Protein AF-A0A6J2YWL6-F1 (afdb_monomer_lite)

Radius of gyration: 35.99 Å; chains: 1; bounding box: 96×51×70 Å

Organism: Sitophilus oryzae (NCBI:txid7048)

Secondary structure (DSSP, 8-state):
------------------S---------------HHHHHHHHHHHHHHHHHHHHHHHT--------TT--HHHHHHHHHHHHHTTT-HHHHHHHHHHHHHHHHHHHHHHHHHHHHHHHHHHHTT-HHHHHHHHHHHH------------

Sequence (149 aa):
MGDFNTKIGRGRVVDVIGEHGLGQQELQTSHSRDKGDINIEWEKIKDTILEIGNKELGCKNEKKKNEWMTDEIIELMRLRREAKTTENNRYKSIHREIQKKVKETKEHWLNEKCTEIEQLQKVHDSFNIHKKVKEITGNYKKRNTTGGR

pLDDT: mean 73.63, std 18.63, range [38.75, 94.94]

Structure (mmCIF, N/CA/C/O backbone):
data_AF-A0A6J2YWL6-F1
#
_entry.id   AF-A0A6J2YWL6-F1
#
loop_
_atom_site.group_PDB
_atom_site.id
_atom_site.type_symbol
_atom_site.label_atom_id
_atom_site.label_alt_id
_atom_site.label_comp_id
_atom_site.label_asym_id
_atom_site.label_entity_id
_atom_site.label_seq_id
_atom_site.pdbx_PDB_ins_code
_atom_site.Cartn_x
_atom_site.Cartn_y
_atom_site.Cartn_z
_atom_site.occupancy
_atom_site.B_iso_or_equiv
_atom_site.auth_seq_id
_atom_site.auth_comp_id
_atom_site.auth_asym_id
_atom_site.auth_atom_id
_atom_site.pdbx_PDB_model_num
ATOM 1 N N . MET A 1 1 ? -34.882 38.335 46.590 1.00 44.62 1 MET A N 1
ATOM 2 C CA . MET A 1 1 ? -35.505 38.181 45.258 1.00 44.62 1 MET A CA 1
ATOM 3 C C . MET A 1 1 ? -36.545 37.081 45.414 1.00 44.62 1 MET A C 1
ATOM 5 O O . MET A 1 1 ? -36.144 35.938 45.470 1.00 44.62 1 MET A O 1
ATOM 9 N N . GLY A 1 2 ? -37.820 37.316 45.705 1.00 47.00 2 GLY A N 1
ATOM 10 C CA . GLY A 1 2 ? -38.676 38.450 45.367 1.00 47.00 2 GLY A CA 1
ATOM 11 C C . GLY A 1 2 ? -39.734 37.946 44.388 1.00 47.00 2 GLY A C 1
ATOM 12 O O . GLY A 1 2 ? -39.664 38.275 43.210 1.00 47.00 2 GLY A O 1
ATOM 13 N N . ASP A 1 3 ? -40.626 37.081 44.875 1.00 40.91 3 ASP A N 1
ATOM 14 C CA . ASP A 1 3 ? -41.696 36.444 44.110 1.00 40.91 3 ASP A CA 1
ATOM 15 C C . ASP A 1 3 ? -42.680 37.492 43.576 1.00 40.91 3 ASP A C 1
ATOM 17 O O . ASP A 1 3 ? -43.373 38.160 44.345 1.00 40.91 3 ASP A O 1
ATOM 21 N N . PHE A 1 4 ? -42.792 37.610 42.253 1.00 50.12 4 PHE A N 1
ATOM 22 C CA . PHE A 1 4 ? -43.857 38.377 41.601 1.00 50.12 4 PHE A CA 1
ATOM 23 C C . PHE A 1 4 ? -45.093 37.487 41.419 1.00 50.12 4 PHE A C 1
ATOM 25 O O . PHE A 1 4 ? -45.487 37.114 40.318 1.00 50.12 4 PHE A O 1
ATOM 32 N N . ASN A 1 5 ? -45.699 37.118 42.545 1.00 45.41 5 ASN A N 1
ATOM 33 C CA . ASN A 1 5 ? -47.040 36.551 42.587 1.00 45.41 5 ASN A CA 1
ATOM 34 C C . ASN A 1 5 ? -48.047 37.685 42.833 1.00 45.41 5 ASN A C 1
ATOM 36 O O . ASN A 1 5 ? -48.493 37.902 43.962 1.00 45.41 5 ASN A O 1
ATOM 40 N N . THR A 1 6 ? -48.396 38.432 41.783 1.00 50.78 6 THR A N 1
ATOM 41 C CA . THR A 1 6 ? -49.487 39.414 41.855 1.00 50.78 6 THR A CA 1
ATOM 42 C C . THR A 1 6 ? -50.799 38.757 41.447 1.00 50.78 6 THR A C 1
ATOM 44 O O . THR A 1 6 ? -51.060 38.444 40.288 1.00 50.78 6 THR A O 1
ATOM 47 N N . LYS A 1 7 ? -51.620 38.551 42.474 1.00 45.09 7 LYS A N 1
ATOM 48 C CA . LYS A 1 7 ? -52.999 38.075 42.459 1.00 45.09 7 LYS A CA 1
ATOM 49 C C . LYS A 1 7 ? -53.938 38.934 41.594 1.00 45.09 7 LYS A C 1
ATOM 51 O O . LYS A 1 7 ? -54.054 40.131 41.813 1.00 45.09 7 LYS A O 1
ATOM 56 N N . ILE A 1 8 ? -54.747 38.207 40.820 1.00 45.56 8 ILE A N 1
ATOM 57 C CA . ILE A 1 8 ? -56.204 38.355 40.629 1.00 45.56 8 ILE A CA 1
ATOM 58 C C . ILE A 1 8 ? -56.697 39.537 39.779 1.00 45.56 8 ILE A C 1
ATOM 60 O O . ILE A 1 8 ? -56.742 40.679 40.215 1.00 45.56 8 ILE A O 1
ATOM 64 N N . GLY A 1 9 ? -57.302 39.177 38.643 1.00 39.16 9 GLY A N 1
ATOM 65 C CA . GLY A 1 9 ? -58.425 39.891 38.040 1.00 39.16 9 GLY A CA 1
ATOM 66 C C . GLY A 1 9 ? -59.508 38.883 37.654 1.00 39.16 9 GLY A C 1
ATOM 67 O O . GLY A 1 9 ? -59.307 38.061 36.767 1.00 39.16 9 GLY A O 1
ATOM 68 N N . ARG A 1 10 ? -60.634 38.897 38.376 1.00 46.09 10 ARG A N 1
ATOM 69 C CA . ARG A 1 10 ? -61.851 38.135 38.055 1.00 46.09 10 ARG A CA 1
ATOM 70 C C . ARG A 1 10 ? -62.544 38.781 36.852 1.00 46.09 10 ARG A C 1
ATOM 72 O O . ARG A 1 10 ? -62.640 40.001 36.810 1.00 46.09 10 ARG A O 1
ATOM 79 N N . GLY A 1 11 ? -63.128 37.978 35.966 1.00 46.69 11 GLY A N 1
ATOM 80 C CA . GLY A 1 11 ? -64.074 38.470 34.963 1.00 46.69 11 GLY A CA 1
ATOM 81 C C . GLY A 1 11 ? -64.536 37.364 34.024 1.00 46.69 11 GLY A C 1
ATOM 82 O O . GLY A 1 11 ? -63.876 37.083 33.033 1.00 46.69 11 GLY A O 1
ATOM 83 N N . ARG A 1 12 ? -65.658 36.717 34.352 1.00 49.97 12 ARG A N 1
ATOM 84 C CA . ARG A 1 12 ? -66.407 35.855 33.431 1.00 49.97 12 ARG A CA 1
ATOM 85 C C . ARG A 1 12 ? -67.554 36.704 32.875 1.00 49.97 12 ARG A C 1
ATOM 87 O O . ARG A 1 12 ? -68.367 37.166 33.668 1.00 49.97 12 ARG A O 1
ATOM 94 N N . VAL A 1 13 ? -67.604 36.893 31.560 1.00 51.62 13 VAL A N 1
ATOM 95 C CA . VAL A 1 13 ? -68.761 37.412 30.804 1.00 51.62 13 VAL A CA 1
ATOM 96 C C . VAL A 1 13 ? -68.836 36.539 29.544 1.00 51.62 13 VAL A C 1
ATOM 98 O O . VAL A 1 13 ? -67.942 36.620 28.712 1.00 51.62 13 VAL A O 1
ATOM 101 N N . VAL A 1 14 ? -69.519 35.388 29.598 1.00 45.31 14 VAL A N 1
ATOM 102 C CA . VAL A 1 14 ? -70.863 35.125 29.030 1.00 45.31 14 VAL A CA 1
ATOM 103 C C . VAL A 1 14 ? -71.233 35.952 27.794 1.00 45.31 14 VAL A C 1
ATOM 105 O O . VAL A 1 14 ? -71.362 37.165 27.876 1.00 45.31 14 VAL A O 1
ATOM 108 N N . ASP A 1 15 ? -71.433 35.236 26.685 1.00 46.78 15 ASP A N 1
ATOM 109 C CA . ASP A 1 15 ? -72.361 35.537 25.591 1.00 46.78 15 ASP A CA 1
ATOM 110 C C . ASP A 1 15 ? -72.458 36.992 25.123 1.00 46.78 15 ASP A C 1
ATOM 112 O O . ASP A 1 15 ? -73.404 37.710 25.436 1.00 46.78 15 ASP A O 1
ATOM 116 N N . VAL A 1 16 ? -71.543 37.380 24.233 1.00 47.19 16 VAL A N 1
ATOM 117 C CA . VAL A 1 16 ? -71.836 38.420 23.238 1.00 47.19 16 VAL A CA 1
ATOM 118 C C . VAL A 1 16 ? -71.673 37.796 21.857 1.00 47.19 16 VAL A C 1
ATOM 120 O O . VAL A 1 16 ? -70.659 37.945 21.180 1.00 47.19 16 VAL A O 1
ATOM 123 N N . ILE A 1 17 ? -72.686 37.018 21.477 1.00 46.19 17 ILE A N 1
ATOM 124 C CA . ILE A 1 17 ? -72.941 36.630 20.091 1.00 46.19 17 ILE A CA 1
ATOM 125 C C . ILE A 1 17 ? -73.389 37.916 19.388 1.00 46.19 17 ILE A C 1
ATOM 127 O O . ILE A 1 17 ? -74.500 38.390 19.607 1.00 46.19 17 ILE A O 1
ATOM 131 N N . GLY A 1 18 ? -72.498 38.529 18.609 1.00 43.97 18 GLY A N 1
ATOM 132 C CA . GLY A 1 18 ? -72.856 39.644 17.734 1.00 43.97 18 GLY A CA 1
ATOM 133 C C . GLY A 1 18 ? -73.845 39.196 16.651 1.00 43.97 18 GLY A C 1
ATOM 134 O O . GLY A 1 18 ? -73.730 38.092 16.122 1.00 43.97 18 GLY A O 1
ATOM 135 N N . GLU A 1 19 ? -74.799 40.068 16.318 1.00 48.44 19 GLU A N 1
ATOM 136 C CA . GLU A 1 19 ? -75.999 39.827 15.488 1.00 48.44 19 GLU A CA 1
ATOM 137 C C . GLU A 1 19 ? -75.769 39.474 14.004 1.00 48.44 19 GLU A C 1
ATOM 139 O O . GLU A 1 19 ? -76.721 39.372 13.231 1.00 48.44 19 GLU A O 1
ATOM 144 N N . HIS A 1 20 ? -74.538 39.217 13.571 1.00 47.88 20 HIS A N 1
ATOM 145 C CA . HIS A 1 20 ? -74.263 38.804 12.198 1.00 47.88 20 HIS A CA 1
ATOM 146 C C . HIS A 1 20 ? -73.474 37.500 12.189 1.00 47.88 20 HIS A C 1
ATOM 148 O O . HIS A 1 20 ? -72.248 37.475 12.264 1.00 47.88 20 HIS A O 1
ATOM 154 N N . GLY A 1 21 ? -74.220 36.398 12.099 1.00 50.56 21 GLY A N 1
ATOM 155 C CA . GLY A 1 21 ? -73.674 35.071 11.864 1.00 50.56 21 GLY A CA 1
ATOM 156 C C . GLY A 1 21 ? -72.892 35.031 10.556 1.00 50.56 21 GLY A C 1
ATOM 157 O O . GLY A 1 21 ? -73.469 35.126 9.477 1.00 50.56 21 GLY A O 1
ATOM 158 N N . LEU A 1 22 ? -71.579 34.847 10.662 1.00 45.59 22 LEU A N 1
ATOM 159 C CA . LEU A 1 22 ? -70.715 34.452 9.559 1.00 45.59 22 LEU A CA 1
ATOM 160 C C . LEU A 1 22 ? -69.749 33.375 10.058 1.00 45.59 22 LEU A C 1
ATOM 162 O O . LEU A 1 22 ? -68.766 33.665 10.726 1.00 45.59 22 LEU A O 1
ATOM 166 N N . GLY A 1 23 ? -70.107 32.131 9.731 1.00 42.12 23 GLY A N 1
ATOM 167 C CA . GLY A 1 23 ? -69.210 31.036 9.361 1.00 42.12 23 GLY A CA 1
ATOM 168 C C . GLY A 1 23 ? -68.110 30.629 10.339 1.00 42.12 23 GLY A C 1
ATOM 169 O O . GLY A 1 23 ? -67.092 31.298 10.480 1.00 42.12 23 GLY A O 1
ATOM 170 N N . GLN A 1 24 ? -68.232 29.412 10.869 1.00 46.72 24 GLN A N 1
ATOM 171 C CA . GLN A 1 24 ? -67.065 28.604 11.213 1.00 46.72 24 GLN A CA 1
ATOM 172 C C . GLN A 1 24 ? -66.189 28.465 9.956 1.00 46.72 24 GLN A C 1
ATOM 174 O O . GLN A 1 24 ? -66.529 27.720 9.041 1.00 46.72 24 GLN A O 1
ATOM 179 N N . GLN A 1 25 ? -65.073 29.188 9.889 1.00 45.09 25 GLN A N 1
ATOM 180 C CA . GLN A 1 25 ? -63.949 28.781 9.055 1.00 45.09 25 GLN A CA 1
ATOM 181 C C . GLN A 1 25 ? -62.931 28.108 9.964 1.00 45.09 25 GLN A C 1
ATOM 183 O O . GLN A 1 25 ? -62.110 28.750 10.616 1.00 45.09 25 GLN A O 1
ATOM 188 N N . GLU A 1 26 ? -63.016 26.779 10.004 1.00 45.12 26 GLU A N 1
ATOM 189 C CA . GLU A 1 26 ? -61.866 25.943 10.308 1.00 45.12 26 GLU A CA 1
ATOM 190 C C . GLU A 1 26 ? -60.742 26.335 9.347 1.00 45.12 26 GLU A C 1
ATOM 192 O O . GLU A 1 26 ? -60.778 26.029 8.154 1.00 45.12 26 GLU A O 1
ATOM 197 N N . LEU A 1 27 ? -59.720 27.016 9.863 1.00 45.16 27 LEU A N 1
ATOM 198 C CA . LEU A 1 27 ? -58.415 27.031 9.224 1.00 45.16 27 LEU A CA 1
ATOM 199 C C . LEU A 1 27 ? -57.860 25.611 9.333 1.00 45.16 27 LEU A C 1
ATOM 201 O O . LEU A 1 27 ? -57.146 25.267 10.273 1.00 45.16 27 LEU A O 1
ATOM 205 N N . GLN A 1 28 ? -58.233 24.771 8.370 1.00 38.75 28 GLN A N 1
ATOM 206 C CA . GLN A 1 28 ? -57.573 23.503 8.126 1.00 38.75 28 GLN A CA 1
ATOM 207 C C . GLN A 1 28 ? -56.135 23.816 7.712 1.00 38.75 28 GLN A C 1
ATOM 209 O O . GLN A 1 28 ? -55.824 24.070 6.551 1.00 38.75 28 GLN A O 1
ATOM 214 N N . THR A 1 29 ? -55.232 23.818 8.690 1.00 48.53 29 THR A N 1
ATOM 215 C CA . THR A 1 29 ? -53.799 23.665 8.464 1.00 48.53 29 THR A CA 1
ATOM 216 C C . THR A 1 29 ? -53.547 22.254 7.942 1.00 48.53 29 THR A C 1
ATOM 218 O O . THR A 1 29 ? -53.134 21.368 8.686 1.00 48.53 29 THR A O 1
ATOM 221 N N . SER A 1 30 ? -53.799 22.026 6.657 1.00 48.75 30 SER A N 1
ATOM 222 C CA . SER A 1 30 ? -53.367 20.830 5.934 1.00 48.75 30 SER A CA 1
ATOM 223 C C . SER A 1 30 ? -52.052 21.117 5.209 1.00 48.75 30 SER A C 1
ATOM 225 O O . SER A 1 30 ? -51.934 20.997 3.995 1.00 48.75 30 SER A O 1
ATOM 227 N N . HIS A 1 31 ? -51.016 21.495 5.964 1.00 48.66 31 HIS A N 1
ATOM 228 C CA . HIS A 1 31 ? -49.650 21.406 5.453 1.00 48.66 31 HIS A CA 1
ATOM 229 C C . HIS A 1 31 ? -49.097 20.036 5.836 1.00 48.66 31 HIS A C 1
ATOM 231 O O . HIS A 1 31 ? -48.359 19.876 6.812 1.00 48.66 31 HIS A O 1
ATOM 237 N N . SER A 1 32 ? -49.525 19.027 5.079 1.00 53.06 32 SER A N 1
ATOM 238 C CA . SER A 1 32 ? -48.899 17.710 5.051 1.00 53.06 32 SER A CA 1
ATOM 239 C C . SER A 1 32 ? -47.453 17.907 4.604 1.00 53.06 32 SER A C 1
ATOM 241 O O . SER A 1 32 ? -47.163 17.964 3.415 1.00 53.06 32 SER A O 1
ATOM 243 N N . ARG A 1 33 ? -46.550 18.110 5.571 1.00 57.59 33 ARG A N 1
ATOM 244 C CA . ARG A 1 33 ? -45.108 18.191 5.336 1.00 57.59 33 ARG A CA 1
ATOM 245 C C . ARG A 1 33 ? -44.652 16.849 4.797 1.00 57.59 33 ARG A C 1
ATOM 247 O O . ARG A 1 33 ? -44.447 15.901 5.559 1.00 57.59 33 ARG A O 1
ATOM 254 N N . ASP A 1 34 ? -44.517 16.802 3.486 1.00 61.62 34 ASP A N 1
ATOM 255 C CA . ASP A 1 34 ? -43.938 15.689 2.773 1.00 61.62 34 ASP A CA 1
ATOM 256 C C . ASP A 1 34 ? -42.459 15.600 3.170 1.00 61.62 34 ASP A C 1
ATOM 258 O O . ASP A 1 34 ? -41.604 16.365 2.724 1.00 61.62 34 ASP A O 1
ATOM 262 N N . LYS A 1 35 ? -42.150 14.724 4.131 1.00 59.22 35 LYS A N 1
ATOM 263 C CA . LYS A 1 35 ? -40.779 14.538 4.636 1.00 59.22 35 LYS A CA 1
ATOM 264 C C . LYS A 1 35 ? -39.834 14.027 3.542 1.00 59.22 35 LYS A C 1
ATOM 266 O O . LYS A 1 35 ? -38.621 14.132 3.712 1.00 59.22 35 LYS A O 1
ATOM 271 N N . GLY A 1 36 ? -40.377 13.481 2.450 1.00 60.31 36 GLY A N 1
ATOM 272 C CA . GLY A 1 36 ? -39.608 13.072 1.278 1.00 60.31 36 GLY A CA 1
ATOM 273 C C . GLY A 1 36 ? -39.003 14.259 0.530 1.00 60.31 36 GLY A C 1
ATOM 274 O O . GLY A 1 36 ? -37.853 14.179 0.108 1.00 60.31 36 GLY A O 1
ATOM 275 N N . ASP A 1 37 ? -39.724 15.378 0.451 1.00 71.31 37 ASP A N 1
ATOM 276 C CA . ASP A 1 37 ? -39.328 16.547 -0.342 1.00 71.31 37 ASP A CA 1
ATOM 277 C C . ASP A 1 37 ? -38.132 17.284 0.278 1.00 71.31 37 ASP A C 1
ATOM 279 O O . ASP A 1 37 ? -37.142 17.565 -0.389 1.00 71.31 37 ASP A O 1
ATOM 283 N N . ILE A 1 38 ? -38.137 17.468 1.604 1.00 83.06 38 ILE A N 1
ATOM 284 C CA . ILE A 1 38 ? -37.023 18.117 2.322 1.00 83.06 38 ILE A CA 1
ATOM 285 C C . ILE A 1 38 ? -35.723 17.320 2.171 1.00 83.06 38 ILE A C 1
ATOM 287 O O . ILE A 1 38 ? -34.654 17.908 2.033 1.00 83.06 38 ILE A O 1
ATOM 291 N N . ASN A 1 39 ? -35.796 15.987 2.204 1.00 82.44 39 ASN A N 1
ATOM 292 C CA . ASN A 1 39 ? -34.606 15.149 2.080 1.00 82.44 39 ASN A CA 1
ATOM 293 C C . ASN A 1 39 ? -34.042 15.175 0.651 1.00 82.44 39 ASN A C 1
ATOM 295 O O . ASN A 1 39 ? -32.831 15.221 0.463 1.00 82.44 39 ASN A O 1
ATOM 299 N N . ILE A 1 40 ? -34.924 15.196 -0.351 1.00 83.81 40 ILE A N 1
ATOM 300 C CA . ILE A 1 40 ? -34.540 15.333 -1.759 1.00 83.81 40 ILE A CA 1
ATOM 301 C C . ILE A 1 40 ? -33.910 16.707 -2.006 1.00 83.81 40 ILE A C 1
ATOM 303 O O . ILE A 1 40 ? -32.861 16.798 -2.640 1.00 83.81 40 ILE A O 1
ATOM 307 N N . GLU A 1 41 ? -34.507 17.773 -1.477 1.00 86.25 41 GLU A N 1
ATOM 308 C CA . GLU A 1 41 ? -33.978 19.129 -1.612 1.00 86.25 41 GLU A CA 1
ATOM 309 C C . GLU A 1 41 ? -32.636 19.291 -0.887 1.00 86.25 41 GLU A C 1
ATOM 311 O O . GLU A 1 41 ? -31.716 19.935 -1.391 1.00 86.25 41 GLU A O 1
ATOM 316 N N . TRP A 1 42 ? -32.477 18.628 0.259 1.00 91.44 42 TRP A N 1
ATOM 317 C CA . TRP A 1 42 ? -31.215 18.587 0.985 1.00 91.44 42 TRP A CA 1
ATOM 318 C C . TRP A 1 42 ? -30.104 17.865 0.213 1.00 91.44 42 TRP A C 1
ATOM 320 O O . TRP A 1 42 ? -28.981 18.369 0.159 1.00 91.44 42 TRP A O 1
ATOM 330 N N . GLU A 1 43 ? -30.398 16.729 -0.426 1.00 89.62 43 GLU A N 1
ATOM 331 C CA . GLU A 1 43 ? -29.413 16.036 -1.267 1.00 89.62 43 GLU A CA 1
ATOM 332 C C . GLU A 1 43 ? -29.035 16.869 -2.503 1.00 89.62 43 GLU A C 1
ATOM 334 O O . GLU A 1 43 ? -27.852 16.968 -2.811 1.00 89.62 43 GLU A O 1
ATOM 339 N N . LYS A 1 44 ? -29.971 17.597 -3.132 1.00 90.62 44 LYS A N 1
ATOM 340 C CA . LYS A 1 44 ? -29.634 18.534 -4.227 1.00 90.62 44 LYS A CA 1
ATOM 341 C C . LYS A 1 44 ? -28.696 19.653 -3.771 1.00 90.62 44 LYS A C 1
ATOM 343 O O . LYS A 1 44 ? -27.724 19.979 -4.454 1.00 90.62 44 LYS A O 1
ATOM 348 N N . ILE A 1 45 ? -28.970 20.257 -2.614 1.00 92.19 45 ILE A N 1
ATOM 349 C CA . ILE A 1 45 ? -28.111 21.307 -2.048 1.00 92.19 45 ILE A CA 1
ATOM 350 C C . ILE A 1 45 ? -26.715 20.743 -1.770 1.00 92.19 45 ILE A C 1
ATOM 352 O O . ILE A 1 45 ? -25.705 21.359 -2.104 1.00 92.19 45 ILE A O 1
ATOM 356 N N . LYS A 1 46 ? -26.642 19.545 -1.198 1.00 92.50 46 LYS A N 1
ATOM 357 C CA . LYS A 1 46 ? -25.378 18.867 -0.923 1.00 92.50 46 LYS A CA 1
ATOM 358 C C . LYS A 1 46 ? -24.603 18.551 -2.204 1.00 92.50 46 LYS A C 1
ATOM 360 O O . LYS A 1 46 ? -23.408 18.840 -2.255 1.00 92.50 46 LYS A O 1
ATOM 365 N N . ASP A 1 47 ? -25.270 18.045 -3.235 1.00 90.31 47 ASP A N 1
ATOM 366 C CA . ASP A 1 47 ? -24.654 17.728 -4.525 1.00 90.31 47 ASP A CA 1
ATOM 367 C C . ASP A 1 47 ? -24.112 18.981 -5.219 1.00 90.31 47 ASP A C 1
ATOM 369 O O . ASP A 1 47 ? -22.966 18.978 -5.662 1.00 90.31 47 ASP A O 1
ATOM 373 N N . THR A 1 48 ? -24.860 20.091 -5.225 1.00 93.44 48 THR A N 1
ATOM 374 C CA . THR A 1 48 ? -24.380 21.360 -5.811 1.00 93.44 48 THR A CA 1
ATOM 375 C C . THR A 1 48 ? -23.159 21.920 -5.078 1.00 93.44 48 THR A C 1
ATOM 377 O O . THR A 1 48 ? -22.205 22.371 -5.713 1.00 93.44 48 THR A O 1
ATOM 380 N N . ILE A 1 49 ? -23.135 21.852 -3.743 1.00 88.69 49 ILE A N 1
ATOM 381 C CA . ILE A 1 49 ? -21.980 22.277 -2.940 1.00 88.69 49 ILE A CA 1
ATOM 382 C C . ILE A 1 49 ? -20.763 21.392 -3.232 1.00 88.69 49 ILE A C 1
ATOM 384 O O . ILE A 1 49 ? -19.650 21.906 -3.371 1.00 88.69 49 ILE A O 1
ATOM 388 N N . LEU A 1 50 ? -20.958 20.074 -3.338 1.00 85.31 50 LEU A N 1
ATOM 389 C CA . LEU A 1 50 ? -19.889 19.134 -3.672 1.00 85.31 50 LEU A CA 1
ATOM 390 C C . LEU A 1 50 ? -19.372 19.355 -5.095 1.00 85.31 50 LEU A C 1
ATOM 392 O O . LEU A 1 50 ? -18.162 19.352 -5.301 1.00 85.31 50 LEU A O 1
ATOM 396 N N . GLU A 1 51 ? -20.251 19.596 -6.064 1.00 86.00 51 GLU A N 1
ATOM 397 C CA . GLU A 1 51 ? -19.886 19.861 -7.455 1.00 86.00 51 GLU A CA 1
ATOM 398 C C . GLU A 1 51 ? -19.063 21.148 -7.587 1.00 86.00 51 GLU A C 1
ATOM 400 O O . GLU A 1 51 ? -17.981 21.130 -8.175 1.00 86.00 51 GLU A O 1
ATOM 405 N N . ILE A 1 52 ? -19.515 22.243 -6.967 1.00 87.38 52 ILE A N 1
ATOM 406 C CA . ILE A 1 52 ? -18.783 23.518 -6.944 1.00 87.38 52 ILE A CA 1
ATOM 407 C C . ILE A 1 52 ? -17.446 23.349 -6.215 1.00 87.38 52 ILE A C 1
ATOM 409 O O . ILE A 1 52 ? -16.409 23.792 -6.707 1.00 87.38 52 ILE A O 1
ATOM 413 N N . GLY A 1 53 ? -17.445 22.659 -5.072 1.00 81.62 53 GLY A N 1
ATOM 414 C CA . GLY A 1 53 ? -16.229 22.364 -4.319 1.00 81.62 53 GLY A CA 1
ATOM 415 C C . GLY A 1 53 ? -15.215 21.566 -5.140 1.00 81.62 53 GLY A C 1
ATOM 416 O O . GLY A 1 53 ? -14.036 21.915 -5.167 1.00 81.62 53 GLY A O 1
ATOM 417 N N . ASN A 1 54 ? -15.664 20.540 -5.861 1.00 80.81 54 ASN A N 1
ATOM 418 C CA . ASN A 1 54 ? -14.814 19.708 -6.711 1.00 80.81 54 ASN A CA 1
ATOM 419 C C . ASN A 1 54 ? -14.290 20.470 -7.934 1.00 80.81 54 ASN A C 1
ATOM 421 O O . ASN A 1 54 ? -13.143 20.262 -8.335 1.00 80.81 54 ASN A O 1
ATOM 425 N N . LYS A 1 55 ? -15.112 21.354 -8.507 1.00 81.75 55 LYS A N 1
ATOM 426 C CA . LYS A 1 55 ? -14.772 22.180 -9.669 1.00 81.75 55 LYS A CA 1
ATOM 427 C C . LYS A 1 55 ? -13.747 23.266 -9.335 1.00 81.75 55 LYS A C 1
ATOM 429 O O . LYS A 1 55 ? -12.785 23.426 -10.079 1.00 81.75 55 LYS A O 1
ATOM 434 N N . GLU A 1 56 ? -13.927 23.974 -8.221 1.00 82.12 56 GLU A N 1
ATOM 435 C CA . GLU A 1 56 ? -13.096 25.131 -7.857 1.00 82.12 56 GLU A CA 1
ATOM 436 C C . GLU A 1 56 ? -11.835 24.743 -7.076 1.00 82.12 56 GLU A C 1
ATOM 438 O O . GLU A 1 56 ? -10.762 25.302 -7.294 1.00 82.12 56 GLU A O 1
ATOM 443 N N . LEU A 1 57 ? -11.927 23.773 -6.161 1.00 74.25 57 LEU A N 1
ATOM 444 C CA . LEU A 1 57 ? -10.782 23.391 -5.325 1.00 74.25 57 LEU A CA 1
ATOM 445 C C . LEU A 1 57 ? -9.926 22.296 -5.970 1.00 74.25 57 LEU A C 1
ATOM 447 O O . LEU A 1 57 ? -8.819 22.030 -5.489 1.00 74.25 57 LEU A O 1
ATOM 451 N N . GLY A 1 58 ? -10.442 21.669 -7.037 1.00 59.19 58 GLY A N 1
ATOM 452 C CA . GLY A 1 58 ? -10.025 20.351 -7.489 1.00 59.19 58 GLY A CA 1
ATOM 453 C C . GLY A 1 58 ? -10.305 19.334 -6.385 1.00 59.19 58 GLY A C 1
ATOM 454 O O . GLY A 1 58 ? -9.966 19.559 -5.220 1.00 59.19 58 GLY A O 1
ATOM 455 N N . CYS A 1 59 ? -10.883 18.175 -6.704 1.00 51.22 59 CYS A N 1
ATOM 456 C CA . CYS A 1 59 ? -10.783 17.047 -5.782 1.00 51.22 59 CYS A CA 1
ATOM 457 C C . CYS A 1 59 ? -9.301 16.919 -5.420 1.00 51.22 59 CYS A C 1
ATOM 459 O O . CYS A 1 59 ? -8.482 16.598 -6.284 1.00 51.22 59 CYS A O 1
ATOM 461 N N . LYS A 1 60 ? -8.923 17.243 -4.175 1.00 52.91 60 LYS A N 1
ATOM 462 C CA . LYS A 1 60 ? -7.580 16.970 -3.672 1.00 52.91 60 LYS A CA 1
ATOM 463 C C . LYS A 1 60 ? -7.486 15.465 -3.716 1.00 52.91 60 LYS A C 1
ATOM 465 O O . LYS A 1 60 ? -7.989 14.813 -2.806 1.00 52.91 60 LYS A O 1
ATOM 470 N N . ASN A 1 61 ? -6.950 14.976 -4.836 1.00 52.31 61 ASN A N 1
ATOM 471 C CA . ASN A 1 61 ? -6.856 13.578 -5.203 1.00 52.31 61 ASN A CA 1
ATOM 472 C C . ASN A 1 61 ? -6.620 12.803 -3.924 1.00 52.31 61 ASN A C 1
ATOM 474 O O . ASN A 1 61 ? -5.657 13.133 -3.215 1.00 52.31 61 ASN A O 1
ATOM 478 N N . GLU A 1 62 ? -7.511 11.858 -3.602 1.00 56.66 62 GLU A N 1
ATOM 479 C CA . GLU A 1 62 ? -7.242 10.889 -2.549 1.00 56.66 62 GLU A CA 1
ATOM 480 C C . GLU A 1 62 ? -5.785 10.497 -2.733 1.00 56.66 62 GLU A C 1
ATOM 482 O O . GLU A 1 62 ? -5.421 10.030 -3.817 1.00 56.66 62 GLU A O 1
ATOM 487 N N . LYS A 1 63 ? -4.926 10.871 -1.769 1.00 54.91 63 LYS A N 1
ATOM 488 C CA . LYS A 1 63 ? -3.475 10.694 -1.902 1.00 54.91 63 LYS A CA 1
ATOM 489 C C . LYS A 1 63 ? -3.292 9.296 -2.442 1.00 54.91 63 LYS A C 1
ATOM 491 O O . LYS A 1 63 ? -3.792 8.402 -1.762 1.00 54.91 63 LYS A O 1
ATOM 496 N N . LYS A 1 64 ? -2.696 9.153 -3.641 1.00 56.19 64 LYS A N 1
ATOM 497 C CA . LYS A 1 64 ? -2.635 7.879 -4.372 1.00 56.19 64 LYS A CA 1
ATOM 498 C C . LYS A 1 64 ? -2.385 6.793 -3.342 1.00 56.19 64 LYS A C 1
ATOM 500 O O . LYS A 1 64 ? -1.292 6.746 -2.769 1.00 56.19 64 LYS A O 1
ATOM 505 N N . LYS A 1 65 ? -3.436 6.036 -3.002 1.00 62.09 65 LYS A N 1
ATOM 506 C CA . LYS A 1 65 ? -3.298 4.893 -2.105 1.00 62.09 65 LYS A CA 1
ATOM 507 C C . LYS A 1 65 ? -2.198 4.089 -2.768 1.00 62.09 65 LYS A C 1
ATOM 509 O O . LYS A 1 65 ? -2.220 3.946 -3.992 1.00 62.09 65 LYS A O 1
ATOM 514 N N . ASN A 1 66 ? -1.153 3.759 -2.010 1.00 71.44 66 ASN A N 1
ATOM 515 C CA . ASN A 1 66 ? 0.006 3.098 -2.600 1.00 71.44 66 ASN A CA 1
ATOM 516 C C . ASN A 1 66 ? -0.505 1.955 -3.483 1.00 71.44 66 ASN A C 1
ATOM 518 O O . ASN A 1 66 ? -1.442 1.286 -3.068 1.00 71.44 66 ASN A O 1
ATOM 522 N N . GLU A 1 67 ? 0.057 1.753 -4.671 1.00 78.12 67 GLU A N 1
ATOM 523 C CA . GLU A 1 67 ? -0.521 0.843 -5.680 1.00 78.12 67 GLU A CA 1
ATOM 524 C C . GLU A 1 67 ? -0.751 -0.586 -5.151 1.00 78.12 67 GLU A C 1
ATOM 526 O O . GLU A 1 67 ? -1.646 -1.284 -5.606 1.00 78.12 67 GLU A O 1
ATOM 531 N N . TRP A 1 68 ? 0.006 -0.989 -4.129 1.00 82.31 68 TRP A N 1
ATOM 532 C CA . TRP A 1 68 ? -0.134 -2.254 -3.407 1.00 82.31 68 TRP A CA 1
ATOM 533 C C . TRP A 1 68 ? -1.233 -2.268 -2.323 1.00 82.31 68 TRP A C 1
ATOM 535 O O . TRP A 1 68 ? -1.341 -3.233 -1.581 1.00 82.31 68 TRP A O 1
ATOM 545 N N . MET A 1 69 ? -2.007 -1.204 -2.113 1.00 81.94 69 MET A N 1
ATOM 546 C CA . MET A 1 69 ? -2.956 -1.102 -0.999 1.00 81.94 69 MET A CA 1
ATOM 547 C C . MET A 1 69 ? -4.366 -1.504 -1.442 1.00 81.94 69 MET A C 1
ATOM 549 O O . MET A 1 69 ? -5.065 -0.728 -2.083 1.00 81.94 69 MET A O 1
ATOM 553 N N . THR A 1 70 ? -4.794 -2.701 -1.048 1.00 86.75 70 THR A N 1
ATOM 554 C CA . THR A 1 70 ? -6.135 -3.241 -1.322 1.00 86.75 70 THR A CA 1
ATOM 555 C C . THR A 1 70 ? -7.203 -2.677 -0.382 1.00 86.75 70 THR A C 1
ATOM 557 O O . THR A 1 70 ? -6.912 -2.390 0.785 1.00 86.75 70 THR A O 1
ATOM 560 N N . ASP A 1 71 ? -8.459 -2.643 -0.835 1.00 86.94 71 ASP A N 1
ATOM 561 C CA . ASP A 1 71 ? -9.616 -2.193 -0.041 1.00 86.94 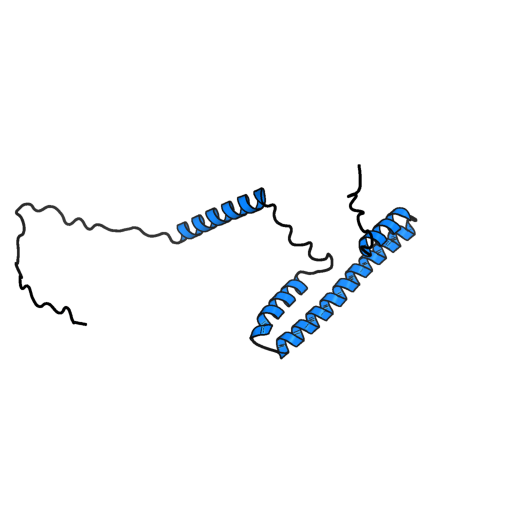71 ASP A CA 1
ATOM 562 C C . ASP A 1 71 ? -9.805 -2.988 1.262 1.00 86.94 71 ASP A C 1
ATOM 564 O O . ASP A 1 71 ? -10.161 -2.424 2.294 1.00 86.94 71 ASP A O 1
ATOM 568 N N . GLU A 1 72 ? -9.441 -4.273 1.268 1.00 88.81 72 GLU A N 1
ATOM 569 C CA . GLU A 1 72 ? -9.444 -5.125 2.465 1.00 88.81 72 GLU A CA 1
ATOM 570 C C . GLU A 1 72 ? -8.529 -4.582 3.580 1.00 88.81 72 GLU A C 1
ATOM 572 O O . GLU A 1 72 ? -8.910 -4.534 4.749 1.00 88.81 72 GLU A O 1
ATOM 577 N N . ILE A 1 73 ? -7.330 -4.098 3.229 1.00 91.00 73 ILE A N 1
ATOM 578 C CA . ILE A 1 73 ? -6.388 -3.502 4.193 1.00 91.00 73 ILE A CA 1
ATOM 579 C C . ILE A 1 73 ? -6.972 -2.202 4.749 1.00 91.00 73 ILE A C 1
ATOM 581 O O . ILE A 1 73 ? -6.805 -1.898 5.934 1.00 91.00 73 ILE A O 1
ATOM 585 N N . ILE A 1 74 ? -7.656 -1.431 3.904 1.00 90.12 74 ILE A N 1
ATOM 586 C CA . ILE A 1 74 ? -8.286 -0.167 4.289 1.00 90.12 74 ILE A CA 1
ATOM 587 C C . ILE A 1 74 ? -9.421 -0.429 5.283 1.00 90.12 74 ILE A C 1
ATOM 589 O O . ILE A 1 74 ? -9.489 0.253 6.311 1.00 90.12 74 ILE A O 1
ATOM 593 N N . GLU A 1 75 ? -10.246 -1.447 5.037 1.00 90.06 75 GLU A N 1
ATOM 594 C CA . GLU A 1 75 ? -11.319 -1.830 5.954 1.00 90.06 75 GLU A CA 1
ATOM 595 C C . GLU A 1 75 ? -10.766 -2.381 7.272 1.00 90.06 75 GLU A C 1
ATOM 597 O O . GLU A 1 75 ? -11.183 -1.947 8.346 1.00 90.06 75 GLU A O 1
ATOM 602 N N . LEU A 1 76 ? -9.725 -3.219 7.243 1.00 91.25 76 LEU A N 1
ATOM 603 C CA . LEU A 1 76 ? -9.048 -3.660 8.468 1.00 91.25 76 LEU A CA 1
ATOM 604 C C . LEU A 1 76 ? -8.477 -2.473 9.265 1.00 91.25 76 LEU A C 1
ATOM 606 O O . LEU A 1 76 ? -8.562 -2.438 10.495 1.00 91.25 76 LEU A O 1
ATOM 610 N N . MET A 1 77 ? -7.937 -1.447 8.596 1.00 88.75 77 MET A N 1
ATOM 611 C CA . MET A 1 77 ? -7.508 -0.210 9.258 1.00 88.75 77 MET A CA 1
ATOM 612 C C . MET A 1 77 ? -8.676 0.593 9.852 1.00 88.75 77 MET A C 1
ATOM 614 O O . MET A 1 77 ? -8.461 1.332 10.821 1.00 88.75 77 MET A O 1
ATOM 618 N N . ARG A 1 78 ? -9.885 0.495 9.287 1.00 90.06 78 ARG A N 1
ATOM 619 C CA . ARG A 1 78 ? -11.122 1.081 9.831 1.00 90.06 78 ARG A CA 1
ATOM 620 C C . ARG A 1 78 ? -11.550 0.329 11.092 1.00 90.06 78 ARG A C 1
ATOM 622 O O . ARG A 1 78 ? -11.620 0.935 12.158 1.00 90.06 78 ARG A O 1
ATOM 629 N N . LEU A 1 79 ? -11.650 -0.996 11.011 1.00 89.38 79 LEU A N 1
ATOM 630 C CA . LEU A 1 79 ? -11.972 -1.880 12.137 1.00 89.38 79 LEU A CA 1
ATOM 631 C C . LEU A 1 79 ? -10.968 -1.746 13.290 1.00 89.38 79 LEU A C 1
ATOM 633 O O . LEU A 1 79 ? -11.346 -1.719 14.460 1.00 89.38 79 LEU A O 1
ATOM 637 N N . ARG A 1 80 ? -9.674 -1.583 12.988 1.00 90.75 80 ARG A N 1
ATOM 638 C CA . ARG A 1 80 ? -8.647 -1.304 14.004 1.00 90.75 80 ARG A CA 1
ATOM 639 C C . ARG A 1 80 ? -8.880 0.028 14.719 1.00 90.75 80 ARG A C 1
ATOM 641 O O . ARG A 1 80 ? -8.563 0.133 15.902 1.00 90.75 80 ARG A O 1
ATOM 648 N N . ARG A 1 81 ? -9.357 1.061 14.013 1.00 88.00 81 ARG A N 1
ATOM 649 C CA . ARG A 1 81 ? -9.664 2.369 14.618 1.00 88.00 81 ARG A CA 1
ATOM 650 C C . ARG A 1 81 ? -10.831 2.256 15.593 1.00 88.00 81 ARG A C 1
ATOM 652 O O . ARG A 1 81 ? -10.730 2.813 16.678 1.00 88.00 81 ARG A O 1
ATOM 659 N N . GLU A 1 82 ? -11.855 1.483 15.245 1.00 85.75 82 GLU A N 1
ATOM 660 C CA . GLU A 1 82 ? -13.006 1.203 16.114 1.00 85.75 82 GLU A CA 1
ATOM 661 C C . GLU A 1 82 ? -12.602 0.352 17.334 1.00 85.75 82 GLU A C 1
ATOM 663 O O . GLU A 1 82 ? -12.965 0.661 18.467 1.00 85.75 82 GLU A O 1
ATOM 668 N N . ALA A 1 83 ? -11.748 -0.659 17.137 1.00 83.31 83 ALA A N 1
ATOM 669 C CA . ALA A 1 83 ? -11.307 -1.566 18.200 1.00 83.31 83 ALA A CA 1
ATOM 670 C C . ALA A 1 83 ? -10.396 -0.923 19.266 1.00 83.31 83 ALA A C 1
ATOM 672 O O . ALA A 1 83 ? -10.207 -1.515 20.328 1.00 83.31 83 ALA A O 1
ATOM 673 N N . LYS A 1 84 ? -9.834 0.274 19.021 1.00 75.19 84 LYS A N 1
ATOM 674 C CA . LYS A 1 84 ? -8.999 0.987 20.009 1.00 75.19 84 LYS A CA 1
ATOM 675 C C . LYS A 1 84 ? -9.756 1.355 21.285 1.00 75.19 84 LYS A C 1
ATOM 677 O O . LYS A 1 84 ? -9.127 1.458 22.331 1.00 75.19 84 LYS A O 1
ATOM 682 N N . THR A 1 85 ? -11.063 1.577 21.184 1.00 72.31 85 THR A N 1
ATOM 683 C CA . THR A 1 85 ? -11.882 2.088 22.291 1.00 72.31 85 THR A CA 1
ATOM 684 C C . THR A 1 85 ? -12.434 0.969 23.175 1.00 72.31 85 THR A C 1
ATOM 686 O O . THR A 1 85 ? -12.711 1.207 24.344 1.00 72.31 85 THR A O 1
ATOM 689 N N . THR A 1 86 ? -12.575 -0.248 22.642 1.00 72.06 86 THR A N 1
ATOM 690 C CA . THR A 1 86 ? -13.348 -1.316 23.300 1.00 72.06 86 THR A CA 1
ATOM 691 C C . THR A 1 86 ? -12.483 -2.489 23.761 1.00 72.06 86 THR A C 1
ATOM 693 O O . THR A 1 86 ? -12.608 -2.908 24.901 1.00 72.06 86 THR A O 1
ATOM 696 N N . GLU A 1 87 ? -11.582 -3.021 22.919 1.00 73.44 87 GLU A N 1
ATOM 697 C CA . GLU A 1 87 ? -10.992 -4.354 23.142 1.00 73.44 87 GLU A CA 1
ATOM 698 C C . GLU A 1 87 ? -9.505 -4.445 22.742 1.00 73.44 87 GLU A C 1
ATOM 700 O O . GLU A 1 87 ? -9.156 -4.529 21.559 1.00 73.44 87 GLU A O 1
ATOM 705 N N . ASN A 1 88 ? -8.604 -4.534 23.730 1.00 82.56 88 ASN A N 1
ATOM 706 C CA . ASN A 1 88 ? -7.151 -4.606 23.498 1.00 82.56 88 ASN A CA 1
ATOM 707 C C . ASN A 1 88 ? -6.726 -5.871 22.723 1.00 82.56 88 ASN A C 1
ATOM 709 O O . ASN A 1 88 ? -5.875 -5.811 21.832 1.00 82.56 88 ASN A O 1
ATOM 713 N N . ASN A 1 89 ? -7.325 -7.027 23.027 1.00 85.75 89 ASN A N 1
ATOM 714 C CA . ASN A 1 89 ? -6.990 -8.279 22.341 1.00 85.75 89 ASN A CA 1
ATOM 715 C C . ASN A 1 89 ? -7.442 -8.259 20.876 1.00 85.75 89 ASN A C 1
ATOM 717 O O . ASN A 1 89 ? -6.665 -8.617 19.991 1.00 85.75 89 ASN A O 1
ATOM 721 N N . ARG A 1 90 ? -8.646 -7.745 20.600 1.00 86.19 90 ARG A N 1
ATOM 722 C CA . ARG A 1 90 ? -9.153 -7.572 19.233 1.00 86.19 90 ARG A CA 1
ATOM 723 C C . ARG A 1 90 ? -8.293 -6.591 18.435 1.00 86.19 90 ARG A C 1
ATOM 725 O O . ARG A 1 90 ? -7.954 -6.877 17.290 1.00 86.19 90 ARG A O 1
ATOM 732 N N . TYR A 1 91 ? -7.860 -5.488 19.050 1.00 91.06 91 TYR A N 1
ATOM 733 C CA . TYR A 1 91 ? -6.921 -4.551 18.429 1.00 91.06 91 TYR A CA 1
ATOM 734 C C . TYR A 1 91 ? -5.604 -5.231 18.023 1.00 91.06 91 TYR A C 1
ATOM 736 O O . TYR A 1 91 ? -5.140 -5.043 16.896 1.00 91.06 91 TYR A O 1
ATOM 744 N N . LYS A 1 92 ? -5.004 -6.036 18.912 1.00 91.06 92 LYS A N 1
ATOM 745 C CA . LYS A 1 92 ? -3.748 -6.756 18.632 1.00 91.06 92 LYS A CA 1
ATOM 746 C C . LYS A 1 92 ? -3.905 -7.764 17.494 1.00 91.06 92 LYS A C 1
ATOM 748 O O . LYS A 1 92 ? -3.031 -7.818 16.629 1.00 91.06 92 LYS A O 1
ATOM 753 N N . SER A 1 93 ? -5.002 -8.520 17.473 1.00 91.62 93 SER A N 1
ATOM 754 C CA . SER A 1 93 ? -5.287 -9.485 16.404 1.00 91.62 93 SER A CA 1
ATOM 755 C C . SER A 1 93 ? -5.445 -8.793 15.051 1.00 91.62 93 SER A C 1
ATOM 757 O O . SER A 1 93 ? -4.712 -9.123 14.121 1.00 91.62 93 SER A O 1
ATOM 759 N N . ILE A 1 94 ? -6.285 -7.753 14.970 1.00 93.31 94 ILE A N 1
ATOM 760 C CA . ILE A 1 94 ? -6.480 -6.979 13.732 1.00 93.31 94 ILE A CA 1
ATOM 761 C C . ILE A 1 94 ? -5.164 -6.319 13.299 1.00 93.31 94 ILE A C 1
ATOM 763 O O . ILE A 1 94 ? -4.838 -6.276 12.118 1.00 93.31 94 ILE A O 1
ATOM 767 N N . HIS A 1 95 ? -4.356 -5.818 14.237 1.00 93.12 95 HIS A N 1
ATOM 768 C CA . HIS A 1 95 ? -3.064 -5.227 13.897 1.00 93.12 95 HIS A CA 1
ATOM 769 C C . HIS A 1 95 ? -2.097 -6.238 13.263 1.00 93.12 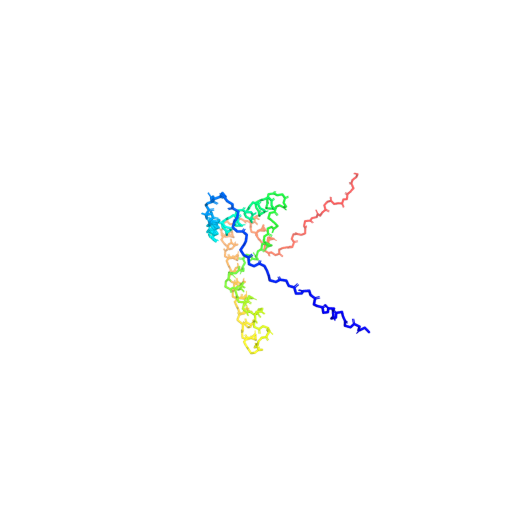95 HIS A C 1
ATOM 771 O O . HIS A 1 95 ? -1.445 -5.904 12.273 1.00 93.12 95 HIS A O 1
ATOM 777 N N . ARG A 1 96 ? -2.024 -7.466 13.794 1.00 94.25 96 ARG A N 1
ATOM 778 C CA . ARG A 1 96 ? -1.211 -8.549 13.216 1.00 94.25 96 ARG A CA 1
ATOM 779 C C . ARG A 1 96 ? -1.703 -8.943 11.829 1.00 94.25 96 ARG A C 1
ATOM 781 O O . ARG A 1 96 ? -0.891 -9.133 10.929 1.00 94.25 96 ARG A O 1
ATOM 788 N N . GLU A 1 97 ? -3.015 -9.022 11.657 1.00 93.81 97 GLU A N 1
ATOM 789 C CA . GLU A 1 97 ? -3.642 -9.328 10.374 1.00 93.81 97 GLU A CA 1
ATOM 790 C C . GLU A 1 97 ? -3.339 -8.252 9.325 1.00 93.81 97 GLU A C 1
ATOM 792 O O . GLU A 1 97 ? -2.880 -8.577 8.233 1.00 93.81 97 GLU A O 1
ATOM 797 N N . ILE A 1 98 ? -3.442 -6.969 9.693 1.00 93.62 98 ILE A N 1
ATOM 798 C CA . ILE A 1 98 ? -3.017 -5.853 8.836 1.00 93.62 98 ILE A CA 1
ATOM 799 C C . ILE A 1 98 ? -1.546 -6.003 8.452 1.00 93.62 98 ILE A C 1
ATOM 801 O O . ILE A 1 98 ? -1.208 -5.855 7.283 1.00 93.62 98 ILE A O 1
ATOM 805 N N . GLN A 1 99 ? -0.653 -6.277 9.408 1.00 93.31 99 GLN A N 1
ATOM 806 C CA . GLN A 1 99 ? 0.773 -6.418 9.105 1.00 93.31 99 GLN A CA 1
ATOM 807 C C . GLN A 1 99 ? 1.045 -7.576 8.142 1.00 93.31 99 GLN A C 1
ATOM 809 O O . GLN A 1 99 ? 1.823 -7.404 7.203 1.00 93.31 99 GLN A O 1
ATOM 814 N N . LYS A 1 100 ? 0.381 -8.720 8.344 1.00 94.94 100 LYS A N 1
ATOM 815 C CA . LYS A 1 100 ? 0.469 -9.874 7.448 1.00 94.94 100 LYS A CA 1
ATOM 816 C C . LYS A 1 100 ? -0.007 -9.507 6.042 1.00 94.94 100 LYS A C 1
ATOM 818 O O . LYS A 1 100 ? 0.758 -9.656 5.096 1.00 94.94 100 LYS A O 1
ATOM 823 N N . LYS A 1 101 ? -1.204 -8.928 5.918 1.00 93.25 101 LYS A N 1
ATOM 824 C CA . LYS A 1 101 ? -1.785 -8.557 4.623 1.00 93.25 101 LYS A CA 1
ATOM 825 C C . LYS A 1 101 ? -0.958 -7.496 3.899 1.00 93.25 101 LYS A C 1
ATOM 827 O O . LYS A 1 101 ? -0.726 -7.597 2.700 1.00 93.25 101 LYS A O 1
ATOM 832 N N . VAL A 1 102 ? -0.445 -6.502 4.626 1.00 92.56 102 VAL A N 1
ATOM 833 C CA . VAL A 1 102 ? 0.468 -5.488 4.076 1.00 92.56 102 VAL A CA 1
ATOM 834 C C . VAL A 1 102 ? 1.747 -6.131 3.549 1.00 92.56 102 VAL A C 1
ATOM 836 O O . VAL A 1 102 ? 2.219 -5.732 2.488 1.00 92.56 102 VAL A O 1
ATOM 839 N N . LYS A 1 103 ? 2.316 -7.100 4.274 1.00 92.94 103 LYS A N 1
ATOM 840 C CA . LYS A 1 103 ? 3.513 -7.814 3.827 1.00 92.94 103 LYS A CA 1
ATOM 841 C C . LYS A 1 103 ? 3.229 -8.603 2.548 1.00 92.94 103 LYS A C 1
ATOM 843 O O . LYS A 1 103 ? 3.908 -8.371 1.557 1.00 92.94 103 LYS A O 1
ATOM 848 N N . GLU A 1 104 ? 2.192 -9.438 2.555 1.00 93.44 104 GLU A N 1
ATOM 849 C CA . GLU A 1 104 ? 1.790 -10.257 1.403 1.00 93.44 104 GLU A CA 1
ATOM 850 C C . GLU A 1 104 ? 1.504 -9.399 0.168 1.00 93.44 104 GLU A C 1
ATOM 852 O O . GLU A 1 104 ? 2.006 -9.676 -0.917 1.00 93.44 104 GLU A O 1
ATOM 857 N N . THR A 1 105 ? 0.758 -8.305 0.333 1.00 92.69 105 THR A N 1
ATOM 858 C CA . THR A 1 105 ? 0.374 -7.463 -0.806 1.00 92.69 105 THR A CA 1
ATOM 859 C C . THR A 1 105 ? 1.560 -6.670 -1.358 1.00 92.69 105 THR A C 1
ATOM 861 O O . THR A 1 105 ? 1.686 -6.501 -2.569 1.00 92.69 105 THR A O 1
ATOM 864 N N . LYS A 1 106 ? 2.483 -6.221 -0.497 1.00 90.88 106 LYS A N 1
ATOM 865 C CA . LYS A 1 106 ? 3.740 -5.605 -0.950 1.00 90.88 106 LYS A CA 1
ATOM 866 C C . LYS A 1 106 ? 4.637 -6.596 -1.680 1.00 90.88 106 LYS A C 1
ATOM 868 O O . LYS A 1 106 ? 5.226 -6.224 -2.688 1.00 90.88 106 LYS A O 1
ATOM 873 N N . GLU A 1 107 ? 4.762 -7.817 -1.165 1.00 93.06 107 GLU A N 1
ATOM 874 C CA . GLU A 1 107 ? 5.543 -8.880 -1.803 1.00 93.06 107 GLU A CA 1
ATOM 875 C C . GLU A 1 107 ? 4.954 -9.242 -3.169 1.00 93.06 107 GLU A C 1
ATOM 877 O O . GLU A 1 107 ? 5.702 -9.329 -4.138 1.00 93.06 107 GLU A O 1
ATOM 882 N N . HIS A 1 108 ? 3.627 -9.354 -3.275 1.00 93.06 108 HIS A N 1
ATOM 883 C CA . HIS A 1 108 ? 2.944 -9.576 -4.549 1.00 93.06 108 HIS A CA 1
ATOM 884 C C . HIS A 1 108 ? 3.230 -8.457 -5.554 1.00 93.06 108 HIS A C 1
ATOM 886 O O . HIS A 1 108 ? 3.708 -8.729 -6.651 1.00 93.06 108 HIS A O 1
ATOM 892 N N . TRP A 1 109 ? 3.015 -7.198 -5.161 1.00 92.56 109 TRP A N 1
ATOM 893 C CA . TRP A 1 109 ? 3.266 -6.046 -6.031 1.00 92.56 109 TRP A CA 1
ATOM 894 C C . TRP A 1 109 ? 4.734 -5.964 -6.476 1.00 92.56 109 TRP A C 1
ATOM 896 O O . TRP A 1 109 ? 5.014 -5.711 -7.647 1.00 92.56 109 TRP A O 1
ATOM 906 N N . LEU A 1 110 ? 5.689 -6.218 -5.572 1.00 90.56 110 LEU A N 1
ATOM 907 C CA . LEU A 1 110 ? 7.110 -6.267 -5.926 1.00 90.56 110 LEU A CA 1
ATOM 908 C C . LEU A 1 110 ? 7.416 -7.412 -6.895 1.00 90.56 110 LEU A C 1
ATOM 910 O O . LEU A 1 110 ? 8.140 -7.193 -7.862 1.00 90.56 110 LEU A O 1
ATOM 914 N N . ASN A 1 111 ? 6.854 -8.601 -6.673 1.00 93.81 111 ASN A N 1
ATOM 915 C CA . ASN A 1 111 ? 7.024 -9.735 -7.577 1.00 93.81 111 ASN A CA 1
ATOM 916 C C . ASN A 1 111 ? 6.470 -9.430 -8.969 1.00 93.81 111 ASN A C 1
ATOM 918 O O . ASN A 1 111 ? 7.175 -9.651 -9.949 1.00 93.81 111 ASN A O 1
ATOM 922 N N . GLU A 1 112 ? 5.268 -8.861 -9.075 1.00 92.44 112 GLU A N 1
ATOM 923 C CA . GLU A 1 112 ? 4.709 -8.433 -10.362 1.00 92.44 112 GLU A CA 1
ATOM 924 C C . GLU A 1 112 ? 5.660 -7.469 -11.075 1.00 92.44 112 GLU A C 1
ATOM 926 O O . GLU A 1 112 ? 5.990 -7.667 -12.245 1.00 92.44 112 GLU A O 1
ATOM 931 N N . LYS A 1 113 ? 6.199 -6.481 -10.355 1.00 89.69 113 LYS A N 1
ATOM 932 C CA . LYS A 1 113 ? 7.171 -5.538 -10.916 1.00 89.69 113 LYS A CA 1
ATOM 933 C C . LYS A 1 113 ? 8.481 -6.202 -11.344 1.00 89.69 113 LYS A C 1
ATOM 935 O O . LYS A 1 113 ? 9.005 -5.855 -12.403 1.00 89.69 113 LYS A O 1
ATOM 940 N N .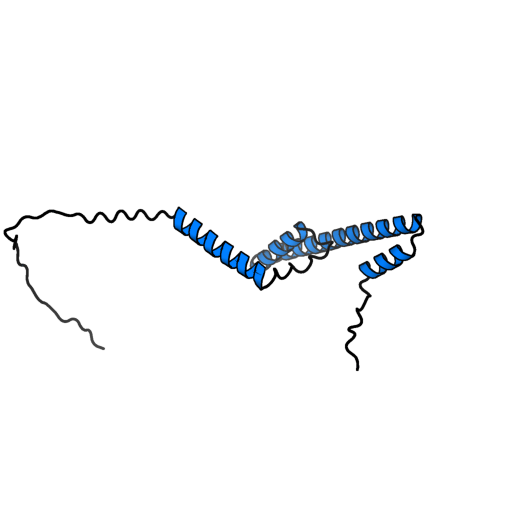 CYS A 1 114 ? 8.989 -7.172 -10.585 1.00 91.12 114 CYS A N 1
ATOM 941 C CA . CYS A 1 114 ? 10.151 -7.970 -10.978 1.00 91.12 114 CYS A CA 1
ATOM 942 C C . CYS A 1 114 ? 9.874 -8.764 -12.259 1.00 91.12 114 CYS A C 1
ATOM 944 O O . CYS A 1 114 ? 10.667 -8.684 -13.195 1.00 91.12 114 CYS A O 1
ATOM 946 N N . THR A 1 115 ? 8.723 -9.437 -12.361 1.00 92.25 115 THR A N 1
ATOM 947 C CA . THR A 1 115 ? 8.353 -10.164 -13.588 1.00 92.25 115 THR A CA 1
ATOM 948 C C . THR A 1 115 ? 8.233 -9.230 -14.794 1.00 92.25 115 THR A C 1
ATOM 950 O O . THR A 1 115 ? 8.667 -9.574 -15.893 1.00 92.25 115 THR A O 1
ATOM 953 N N . GLU A 1 116 ? 7.728 -8.009 -14.592 1.00 89.56 116 GLU A N 1
ATOM 954 C CA . GLU A 1 116 ? 7.644 -6.972 -15.624 1.00 89.56 116 GLU A CA 1
ATOM 955 C C . GLU A 1 116 ? 9.032 -6.558 -16.144 1.00 89.56 116 GLU A C 1
ATOM 957 O O . GLU A 1 116 ? 9.197 -6.250 -17.325 1.00 89.56 116 GLU A O 1
ATOM 962 N N . ILE A 1 117 ? 10.034 -6.528 -15.261 1.00 89.62 117 ILE A N 1
ATOM 963 C CA . ILE A 1 117 ? 11.427 -6.217 -15.599 1.00 89.62 117 ILE A CA 1
ATOM 964 C C . ILE A 1 117 ? 12.091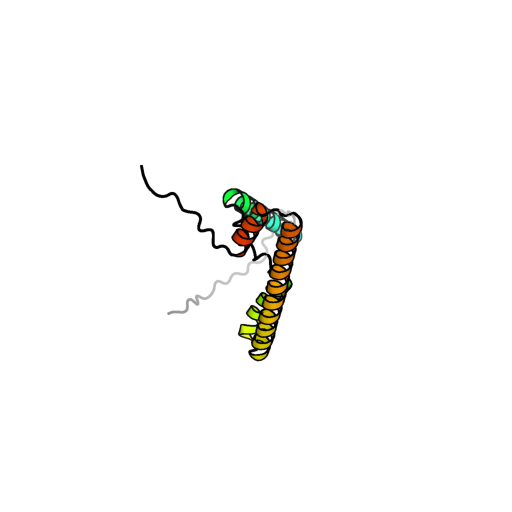 -7.404 -16.302 1.00 89.62 117 ILE A C 1
ATOM 966 O O . ILE A 1 117 ? 12.752 -7.206 -17.319 1.00 89.62 117 ILE A O 1
ATOM 970 N N . GLU A 1 118 ? 11.886 -8.629 -15.819 1.00 92.12 118 GLU A N 1
ATOM 971 C CA . GLU A 1 118 ? 12.410 -9.849 -16.449 1.00 92.12 118 GLU A CA 1
ATOM 972 C C . GLU A 1 118 ? 11.891 -10.017 -17.884 1.00 92.12 118 GLU A C 1
ATOM 974 O O . GLU A 1 118 ? 12.632 -10.418 -18.783 1.00 92.12 118 GLU A O 1
ATOM 979 N N . GLN A 1 119 ? 10.626 -9.667 -18.135 1.00 89.56 119 GLN A N 1
ATOM 980 C CA . GLN A 1 119 ? 10.060 -9.652 -19.484 1.00 89.56 119 GLN A CA 1
ATOM 981 C C . GLN A 1 119 ? 10.755 -8.628 -20.386 1.00 89.56 119 GLN A C 1
ATOM 983 O O . GLN A 1 119 ? 11.126 -8.961 -21.510 1.00 89.56 119 GLN A O 1
ATOM 988 N N . LEU A 1 120 ? 10.994 -7.406 -19.897 1.00 86.81 120 LEU A N 1
ATOM 989 C CA . LEU A 1 120 ? 11.759 -6.412 -20.657 1.00 86.81 120 LEU A CA 1
ATOM 990 C C . LEU A 1 120 ? 13.204 -6.856 -20.902 1.00 86.81 120 LEU A C 1
ATOM 992 O O . LEU A 1 120 ? 13.761 -6.574 -21.963 1.00 86.81 120 LEU A O 1
ATOM 996 N N . GLN A 1 121 ? 13.801 -7.576 -19.950 1.00 87.94 121 GLN A N 1
ATOM 997 C CA . GLN A 1 121 ? 15.141 -8.138 -20.091 1.00 87.94 121 GLN A CA 1
ATOM 998 C C . GLN A 1 121 ? 15.201 -9.176 -21.210 1.00 87.94 121 GLN A C 1
ATOM 1000 O O . GLN A 1 121 ? 16.147 -9.150 -21.993 1.00 87.94 121 GLN A O 1
ATOM 1005 N N . LYS A 1 122 ? 14.175 -10.025 -21.352 1.00 88.81 122 LYS A N 1
ATOM 1006 C CA . LYS A 1 122 ? 14.062 -10.969 -22.480 1.00 88.81 122 LYS A CA 1
ATOM 1007 C C . LYS A 1 122 ? 13.971 -10.266 -23.836 1.00 88.81 122 LYS A C 1
ATOM 1009 O O . LYS A 1 122 ? 14.461 -10.795 -24.826 1.00 88.81 122 LYS A O 1
ATOM 1014 N N . VAL A 1 123 ? 13.365 -9.079 -23.878 1.00 89.69 123 VAL A N 1
ATOM 1015 C CA . VAL A 1 123 ? 13.247 -8.244 -25.088 1.00 89.69 123 VAL A CA 1
ATOM 1016 C C . VAL A 1 123 ? 14.497 -7.361 -25.300 1.00 89.6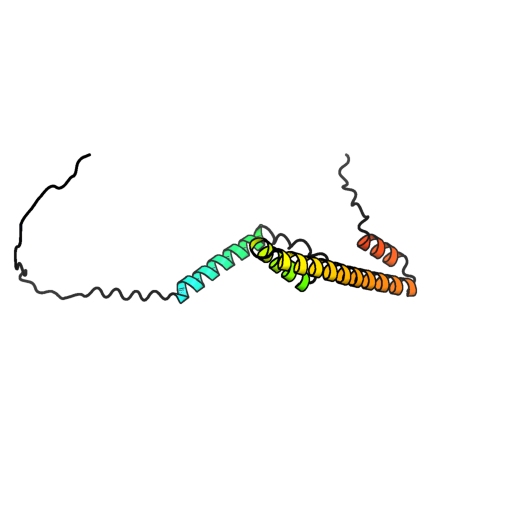9 123 VAL A C 1
ATOM 1018 O O . VAL A 1 123 ? 14.588 -6.653 -26.296 1.00 89.69 123 VAL A O 1
ATOM 1021 N N . HIS A 1 124 ? 15.494 -7.430 -24.405 1.00 84.38 124 HIS A N 1
ATOM 1022 C CA . HIS A 1 124 ? 16.716 -6.611 -24.412 1.00 84.38 124 HIS A CA 1
ATOM 1023 C C . HIS A 1 124 ? 16.472 -5.090 -24.376 1.00 84.38 124 HIS A C 1
ATOM 1025 O O . HIS A 1 124 ? 17.308 -4.298 -24.814 1.00 84.38 124 HIS A O 1
ATOM 1031 N N . ASP A 1 125 ? 15.355 -4.653 -23.792 1.00 85.75 125 ASP A N 1
ATOM 1032 C CA . ASP A 1 125 ? 15.038 -3.232 -23.657 1.00 85.75 125 ASP A CA 1
ATOM 1033 C C . ASP A 1 125 ? 15.663 -2.633 -22.387 1.00 85.75 125 ASP A C 1
ATOM 1035 O O . ASP A 1 125 ? 15.009 -2.366 -21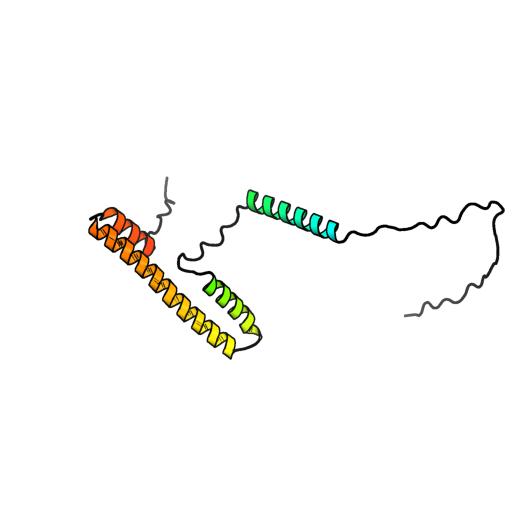.373 1.00 85.75 125 ASP A O 1
ATOM 1039 N N . SER A 1 126 ? 16.977 -2.417 -22.447 1.00 84.06 126 SER A N 1
ATOM 1040 C CA . SER A 1 126 ? 17.765 -1.853 -21.345 1.00 84.06 126 SER A CA 1
ATOM 1041 C C . SER A 1 126 ? 17.269 -0.472 -20.898 1.00 84.06 126 SER A C 1
ATOM 1043 O O . SER A 1 126 ? 17.369 -0.131 -19.717 1.00 84.06 126 SER A O 1
ATOM 1045 N N . PHE A 1 127 ? 16.704 0.326 -21.812 1.00 86.06 127 PHE A N 1
ATOM 1046 C CA . PHE A 1 127 ? 16.194 1.660 -21.496 1.00 86.06 127 PHE A CA 1
ATOM 1047 C C . PHE A 1 127 ? 14.953 1.586 -20.600 1.00 86.06 127 PHE A C 1
ATOM 1049 O O . PHE A 1 127 ? 14.911 2.230 -19.544 1.00 86.06 127 PHE A O 1
ATOM 1056 N N . ASN A 1 128 ? 13.964 0.770 -20.974 1.00 85.19 128 ASN A N 1
ATOM 1057 C CA . ASN A 1 128 ? 12.745 0.627 -20.182 1.00 85.19 128 ASN A CA 1
ATOM 1058 C C . ASN A 1 128 ? 12.982 -0.109 -18.854 1.00 85.19 128 ASN A C 1
ATOM 1060 O O . ASN A 1 128 ? 12.322 0.220 -17.866 1.00 85.19 128 ASN A O 1
ATOM 1064 N N . ILE A 1 129 ? 13.962 -1.017 -18.773 1.00 87.56 129 ILE A N 1
ATOM 1065 C CA . ILE A 1 129 ? 14.389 -1.626 -17.499 1.00 87.56 129 ILE A CA 1
ATOM 1066 C C . ILE A 1 129 ? 14.893 -0.550 -16.538 1.00 87.56 129 ILE A C 1
ATOM 1068 O O . ILE A 1 129 ? 14.392 -0.430 -15.418 1.00 87.56 129 ILE A O 1
ATOM 1072 N N . HIS A 1 130 ? 15.842 0.279 -16.985 1.00 85.69 130 HIS A N 1
ATOM 1073 C CA . HIS A 1 130 ? 16.376 1.367 -16.167 1.00 85.69 130 HIS A CA 1
ATOM 1074 C C . HIS A 1 130 ? 15.285 2.346 -15.727 1.00 85.69 130 HIS A C 1
ATOM 1076 O O . HIS A 1 130 ? 15.306 2.813 -14.586 1.00 85.69 130 HIS A O 1
ATOM 1082 N N . LYS A 1 131 ? 14.316 2.642 -16.603 1.00 88.38 131 LYS A N 1
ATOM 1083 C CA . LYS A 1 131 ? 13.165 3.487 -16.275 1.00 88.38 131 LYS A CA 1
ATOM 1084 C C . LYS A 1 131 ? 12.295 2.864 -15.175 1.00 88.38 131 LYS A C 1
ATOM 1086 O O . LYS A 1 131 ? 12.081 3.519 -14.157 1.00 88.38 131 LYS A O 1
ATOM 1091 N N . LYS A 1 132 ? 11.871 1.603 -15.323 1.00 85.81 132 LYS A N 1
ATOM 1092 C CA . LYS A 1 132 ? 11.028 0.909 -14.329 1.00 85.81 132 LYS A CA 1
ATOM 1093 C C . LYS A 1 132 ? 11.721 0.745 -12.977 1.00 85.81 132 LYS A C 1
ATOM 1095 O O . LYS A 1 132 ? 11.130 1.052 -11.947 1.00 85.81 132 LYS A O 1
ATOM 1100 N N . VAL A 1 133 ? 12.994 0.345 -12.959 1.00 87.06 133 VAL A N 1
ATOM 1101 C CA . VAL A 1 133 ? 13.785 0.238 -11.715 1.00 87.06 133 VAL A CA 1
ATOM 1102 C C . VAL A 1 133 ? 13.835 1.582 -10.987 1.00 87.06 133 VAL A C 1
ATOM 1104 O O . VAL A 1 133 ? 13.681 1.658 -9.766 1.00 87.06 133 VAL A O 1
ATOM 1107 N N . LYS A 1 134 ? 14.018 2.670 -11.736 1.00 85.69 134 LYS A N 1
ATOM 1108 C CA . LYS A 1 134 ? 14.079 4.024 -11.186 1.00 85.69 134 LYS A CA 1
ATOM 1109 C C . LYS A 1 134 ? 12.732 4.502 -10.636 1.00 85.69 134 LYS A C 1
ATOM 1111 O O . LYS A 1 134 ? 12.723 5.205 -9.626 1.00 85.69 134 LYS A O 1
ATOM 1116 N N . GLU A 1 135 ? 11.626 4.111 -11.264 1.00 84.12 135 GLU A N 1
ATOM 1117 C CA . GLU A 1 135 ? 10.264 4.378 -10.787 1.00 84.12 135 GLU A CA 1
ATOM 1118 C C . GLU A 1 135 ? 9.961 3.621 -9.485 1.00 84.12 135 GLU A C 1
ATOM 1120 O O . GLU A 1 135 ? 9.493 4.234 -8.528 1.00 84.12 135 GLU A O 1
ATOM 1125 N N . ILE A 1 136 ? 10.314 2.332 -9.402 1.00 84.31 136 ILE A N 1
ATOM 1126 C CA . ILE A 1 136 ? 10.070 1.488 -8.217 1.00 84.31 136 ILE A CA 1
ATOM 1127 C C . ILE A 1 136 ? 10.914 1.936 -7.019 1.00 84.31 136 ILE A C 1
ATOM 1129 O O . ILE A 1 136 ? 10.417 2.007 -5.897 1.00 84.31 136 ILE A O 1
ATOM 1133 N N . THR A 1 137 ? 12.193 2.254 -7.244 1.00 81.19 137 THR A N 1
ATOM 1134 C CA . THR A 1 137 ? 13.112 2.604 -6.146 1.00 81.19 137 THR A CA 1
ATOM 1135 C C . THR A 1 137 ? 12.886 4.044 -5.655 1.00 81.19 137 THR A C 1
ATOM 1137 O O . THR A 1 137 ? 13.301 4.411 -4.560 1.00 81.19 137 THR A O 1
ATOM 1140 N N . GLY A 1 138 ? 12.209 4.896 -6.438 1.00 68.56 138 GLY A N 1
ATOM 1141 C CA . GLY A 1 138 ? 11.855 6.263 -6.035 1.00 68.56 138 GLY A CA 1
ATOM 1142 C C . GLY A 1 138 ? 13.050 7.216 -5.865 1.00 68.56 138 GLY A C 1
ATOM 1143 O O . GLY A 1 138 ? 12.875 8.370 -5.476 1.00 68.56 138 GLY A O 1
ATOM 1144 N N . ASN A 1 139 ? 14.275 6.786 -6.194 1.00 59.91 139 ASN A N 1
ATOM 1145 C CA . ASN A 1 139 ? 15.506 7.574 -6.043 1.00 59.91 139 ASN A CA 1
ATOM 1146 C C . ASN A 1 139 ? 15.635 8.749 -7.029 1.00 59.91 139 ASN A C 1
ATOM 1148 O O . ASN A 1 139 ? 16.656 9.442 -7.038 1.00 59.91 139 ASN A O 1
ATOM 1152 N N . TYR A 1 140 ? 14.625 9.021 -7.855 1.00 55.94 140 TYR A N 1
ATOM 1153 C CA . TYR A 1 140 ? 14.625 10.194 -8.717 1.00 55.94 140 TYR A CA 1
ATOM 1154 C C . TYR A 1 140 ? 14.183 11.442 -7.946 1.00 55.94 140 TYR A C 1
ATOM 1156 O O . TYR A 1 140 ? 13.018 11.835 -7.949 1.00 55.94 140 TYR A O 1
ATOM 1164 N N . LYS A 1 141 ? 15.145 12.112 -7.304 1.00 58.81 141 LYS A N 1
ATOM 1165 C CA . LYS A 1 141 ? 14.948 13.490 -6.845 1.00 58.81 141 LYS A CA 1
ATOM 1166 C C . LYS A 1 141 ? 14.807 14.382 -8.080 1.00 58.81 141 LYS A C 1
ATOM 1168 O O . LYS A 1 141 ? 15.790 14.616 -8.786 1.00 58.81 141 LYS A O 1
ATOM 1173 N N . LYS A 1 142 ? 13.597 14.884 -8.349 1.00 56.28 142 LYS A N 1
ATOM 1174 C CA . LYS A 1 142 ? 13.395 15.975 -9.312 1.00 56.28 142 LYS A CA 1
ATOM 1175 C C . LYS A 1 142 ? 14.278 17.132 -8.834 1.00 56.28 142 LYS A C 1
ATOM 1177 O O . LYS A 1 142 ? 14.098 17.613 -7.716 1.00 56.28 142 LYS A O 1
ATOM 1182 N N . ARG A 1 143 ? 15.287 17.529 -9.616 1.00 56.50 143 ARG A N 1
ATOM 1183 C CA . ARG A 1 143 ? 16.036 18.753 -9.308 1.00 56.50 143 ARG A CA 1
ATOM 1184 C C . ARG A 1 143 ? 15.034 19.886 -9.472 1.00 56.50 143 ARG A C 1
ATOM 1186 O O . ARG A 1 143 ? 14.622 20.168 -10.592 1.00 56.50 143 ARG A O 1
ATOM 1193 N N . ASN A 1 144 ? 14.606 20.486 -8.367 1.00 51.62 144 ASN A N 1
ATOM 1194 C CA . ASN A 1 144 ? 13.917 21.764 -8.425 1.00 51.62 144 ASN A CA 1
ATOM 1195 C C . ASN A 1 144 ? 14.936 22.734 -9.022 1.00 51.62 144 ASN A C 1
ATOM 1197 O O . ASN A 1 144 ? 15.938 23.053 -8.384 1.00 51.62 144 ASN A O 1
ATOM 1201 N N . THR A 1 145 ? 14.748 23.109 -10.283 1.00 56.62 145 THR A N 1
ATOM 1202 C CA . THR A 1 145 ? 15.498 24.181 -10.935 1.00 56.62 145 THR A CA 1
ATOM 1203 C C . THR A 1 145 ? 15.050 25.499 -10.316 1.00 56.62 145 THR A C 1
ATOM 1205 O O . THR A 1 145 ? 14.316 26.270 -10.920 1.00 56.62 145 THR A O 1
ATOM 1208 N N . THR A 1 146 ? 15.447 25.728 -9.069 1.00 62.62 146 THR A N 1
ATOM 1209 C CA . THR A 1 146 ? 15.392 27.031 -8.419 1.00 62.62 146 THR A CA 1
ATOM 1210 C C . THR A 1 146 ? 16.839 27.470 -8.275 1.00 62.62 146 THR A C 1
ATOM 1212 O O . THR A 1 146 ? 17.540 27.063 -7.353 1.00 62.62 146 THR A O 1
ATOM 1215 N N . GLY A 1 147 ? 17.319 28.213 -9.270 1.00 55.75 147 GLY A N 1
ATOM 1216 C CA . GLY A 1 147 ? 18.691 28.701 -9.303 1.00 55.75 147 GLY A CA 1
ATOM 1217 C C . GLY A 1 147 ? 19.031 29.430 -10.597 1.00 55.75 147 GLY A C 1
ATOM 1218 O O . GLY A 1 147 ? 19.524 28.803 -11.526 1.00 55.75 147 GLY A O 1
ATOM 1219 N N . GLY A 1 148 ? 18.798 30.746 -10.591 1.00 52.91 148 GLY A N 1
ATOM 1220 C CA . GLY A 1 148 ? 19.631 31.754 -11.256 1.00 52.91 148 GLY A CA 1
ATOM 1221 C C . GLY A 1 148 ? 19.485 31.926 -12.768 1.00 52.91 148 GLY A C 1
ATOM 1222 O O . GLY A 1 148 ? 20.106 31.201 -13.538 1.00 52.91 148 GLY A O 1
ATOM 1223 N N . ARG A 1 149 ? 18.807 32.996 -13.189 1.00 42.59 149 ARG A N 1
ATOM 1224 C CA . ARG A 1 149 ? 19.447 34.286 -13.497 1.00 42.59 149 ARG A CA 1
ATOM 1225 C C . ARG A 1 149 ? 18.401 35.395 -13.493 1.00 42.59 149 ARG A C 1
ATOM 1227 O O . ARG A 1 149 ? 17.239 35.076 -13.819 1.00 42.59 149 ARG A O 1
#

Foldseek 3Di:
DDDPPDDDDDDDDDDDPDPDDDDDDDPPPPPPPPPVVVVVVVVVVVVVVVVVCCVVVPPPPPPPPPPLDDPVLVVLVVVLVVCVVPDPVSNVVSVVVSVVSSVVSVVVVVVVLVVVLVVCVVVVVPPVNVVSVCVVVVPDDPPPPPDDD